Protein AF-A0A355AWI9-F1 (afdb_monomer_lite)

Radius of gyration: 15.33 Å; chains: 1; bounding box: 39×34×26 Å

pLDDT: mean 95.7, std 6.16, range [59.78, 98.69]

Sequence (64 aa):
QRELVYRGQFDASRPNNDVPVDGSALRSAVDAVLSDQPVTTDQVPSLGCNIKWKSGQEPDYFST

Secondary structure (DSSP, 8-state):
-------S-SSS--TTSSPPP--HHHHHHHHHHHTTPPPPS--PPP--PPP-PPTT---TT---

Structure (mmCIF, N/CA/C/O backbone):
data_AF-A0A355AWI9-F1
#
_entry.id   AF-A0A355AWI9-F1
#
loop_
_atom_site.group_PDB
_atom_site.id
_atom_site.type_symbol
_atom_site.label_atom_id
_atom_site.label_alt_id
_atom_site.label_comp_id
_atom_site.label_asym_id
_atom_site.label_entity_id
_atom_site.label_seq_id
_atom_site.pdbx_PDB_ins_code
_atom_site.Cartn_x
_atom_site.Cartn_y
_atom_site.Cartn_z
_atom_site.occupancy
_atom_site.B_iso_or_equiv
_atom_site.auth_seq_id
_atom_site.auth_comp_id
_atom_site.auth_asym_id
_atom_site.auth_atom_id
_atom_site.pdbx_PDB_model_num
ATOM 1 N N . GLN A 1 1 ? -6.366 16.361 14.104 1.00 79.25 1 GLN A N 1
ATOM 2 C CA . GLN A 1 1 ? -5.162 15.977 13.331 1.00 79.25 1 GLN A CA 1
ATOM 3 C C . GLN A 1 1 ? -5.517 14.777 12.461 1.00 79.25 1 GLN A C 1
ATOM 5 O O . GLN A 1 1 ? -6.499 14.116 12.769 1.00 79.25 1 GLN A O 1
ATOM 10 N N . ARG A 1 2 ? -4.803 14.539 11.355 1.00 89.88 2 ARG A N 1
ATOM 11 C CA . ARG A 1 2 ? -4.949 13.314 10.550 1.00 89.88 2 ARG A CA 1
ATOM 12 C C . ARG A 1 2 ? -3.698 12.473 10.760 1.00 89.88 2 ARG A C 1
ATOM 14 O O . ARG A 1 2 ? -2.603 13.025 10.704 1.00 89.88 2 ARG A O 1
ATOM 21 N N . GLU A 1 3 ? -3.878 11.181 10.987 1.00 95.00 3 GLU A N 1
ATOM 22 C CA . GLU A 1 3 ? -2.794 10.235 11.253 1.00 95.00 3 GLU A CA 1
ATOM 23 C C . GLU A 1 3 ? -2.787 9.129 10.196 1.00 95.00 3 GLU A C 1
ATOM 25 O O . GLU A 1 3 ? -3.819 8.802 9.606 1.00 95.00 3 GLU A O 1
ATOM 30 N N . LEU A 1 4 ? -1.605 8.573 9.928 1.00 96.81 4 LEU A N 1
ATOM 31 C CA . LEU A 1 4 ? -1.451 7.436 9.028 1.00 96.81 4 LEU A CA 1
ATOM 32 C C . LEU A 1 4 ? -1.787 6.153 9.790 1.00 96.81 4 LEU A C 1
ATOM 34 O O . LEU A 1 4 ? -1.004 5.708 10.621 1.00 96.81 4 LEU A O 1
ATOM 38 N N . VAL A 1 5 ? -2.933 5.558 9.473 1.00 97.44 5 VAL A N 1
ATOM 39 C CA . VAL A 1 5 ? -3.428 4.347 10.151 1.00 97.44 5 VAL A CA 1
ATOM 40 C C . VAL A 1 5 ? -3.165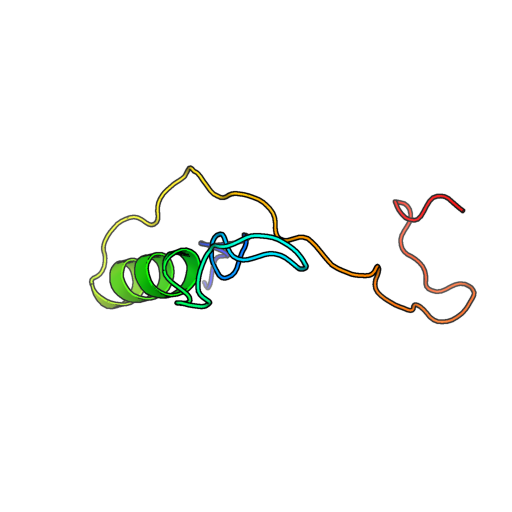 3.056 9.371 1.00 97.44 5 VAL A C 1
ATOM 42 O O . VAL A 1 5 ? -3.220 1.972 9.942 1.00 97.44 5 VAL A O 1
ATOM 45 N N . TYR A 1 6 ? -2.843 3.152 8.076 1.00 98.25 6 TYR A N 1
ATOM 46 C CA . TYR A 1 6 ? -2.533 2.001 7.228 1.00 98.25 6 TYR A CA 1
ATOM 47 C C . TYR A 1 6 ? -1.440 2.314 6.200 1.00 98.25 6 TYR A C 1
ATOM 49 O O . TYR A 1 6 ? -1.539 3.286 5.450 1.00 98.25 6 TYR A O 1
ATOM 57 N N . ARG A 1 7 ? -0.417 1.460 6.134 1.00 98.12 7 ARG A N 1
ATOM 58 C CA . ARG A 1 7 ? 0.663 1.470 5.144 1.00 98.12 7 ARG A CA 1
ATOM 59 C C . ARG A 1 7 ? 1.063 0.032 4.819 1.00 98.12 7 ARG A C 1
ATOM 61 O O . ARG A 1 7 ? 1.973 -0.527 5.424 1.00 98.12 7 ARG A O 1
ATOM 68 N N . GLY A 1 8 ? 0.417 -0.540 3.812 1.00 98.06 8 GLY A N 1
ATOM 69 C CA . GLY A 1 8 ? 0.671 -1.914 3.399 1.00 98.06 8 GLY A CA 1
ATOM 70 C C . GLY A 1 8 ? 0.291 -2.198 1.952 1.00 98.06 8 GLY A C 1
ATOM 71 O O . GLY A 1 8 ? 0.088 -1.291 1.142 1.00 98.06 8 GLY A O 1
ATOM 72 N N . GLN A 1 9 ? 0.248 -3.484 1.630 1.00 98.69 9 GLN A N 1
ATOM 73 C CA . GLN A 1 9 ? -0.203 -4.025 0.355 1.00 98.69 9 GLN A CA 1
ATOM 74 C C . GLN A 1 9 ? -1.669 -3.672 0.058 1.00 98.69 9 GLN A C 1
ATOM 76 O O . GLN A 1 9 ? -2.463 -3.443 0.959 1.00 98.69 9 GLN A O 1
ATOM 81 N N . PHE A 1 10 ? -2.059 -3.686 -1.216 1.00 98.56 10 PHE A N 1
ATOM 82 C CA . PHE A 1 10 ? -3.476 -3.594 -1.582 1.00 98.56 10 PHE A CA 1
ATOM 83 C C . PHE A 1 10 ? -4.231 -4.876 -1.191 1.00 98.56 10 PHE A C 1
ATOM 85 O O . PHE A 1 10 ? -5.275 -4.823 -0.543 1.00 98.56 10 PHE A O 1
ATOM 92 N N . ASP A 1 11 ? -3.638 -6.021 -1.532 1.00 98.50 11 ASP A N 1
ATOM 93 C CA . ASP A 1 11 ? -4.057 -7.383 -1.211 1.00 98.50 11 ASP A CA 1
ATOM 94 C C . ASP A 1 11 ? -2.857 -8.350 -1.343 1.00 98.50 11 ASP A C 1
ATOM 96 O O . ASP A 1 11 ? -1.699 -7.926 -1.464 1.00 98.50 11 ASP A O 1
ATOM 100 N N . ALA A 1 12 ? -3.114 -9.659 -1.280 1.00 98.31 12 ALA A N 1
ATOM 101 C CA . ALA A 1 12 ? -2.093 -10.702 -1.378 1.00 98.31 12 ALA A CA 1
ATOM 102 C C . ALA A 1 12 ? -1.710 -11.084 -2.827 1.00 98.31 12 ALA A C 1
ATOM 104 O O . ALA A 1 12 ? -0.811 -11.908 -3.021 1.00 98.31 12 ALA A O 1
ATOM 105 N N . SER A 1 13 ? -2.332 -10.488 -3.849 1.00 98.44 13 SER A N 1
ATOM 106 C CA . SER A 1 13 ? -1.998 -10.764 -5.251 1.00 98.44 13 SER A CA 1
ATOM 107 C C . SER A 1 13 ? -0.600 -10.254 -5.607 1.00 98.44 13 SER A C 1
ATOM 109 O O . SER A 1 13 ? -0.128 -9.239 -5.085 1.00 98.44 13 SER A O 1
ATOM 111 N N . ARG A 1 14 ? 0.112 -10.983 -6.466 1.00 97.94 14 ARG A N 1
ATOM 112 C CA . ARG A 1 14 ? 1.445 -10.635 -6.979 1.00 97.94 14 ARG A CA 1
ATOM 113 C C . ARG A 1 14 ? 1.554 -11.100 -8.433 1.00 97.94 14 ARG A C 1
ATOM 115 O O . ARG A 1 14 ? 0.886 -12.058 -8.813 1.00 97.94 14 ARG A O 1
ATOM 122 N N . PRO A 1 15 ? 2.430 -10.493 -9.255 1.00 97.69 15 PRO A N 1
ATOM 123 C CA . PRO A 1 15 ? 2.764 -11.079 -10.547 1.00 97.69 15 PRO A CA 1
ATOM 124 C C . PRO A 1 15 ? 3.217 -12.534 -10.369 1.00 97.69 15 PRO A C 1
ATOM 126 O O . PRO A 1 15 ? 4.110 -12.802 -9.566 1.00 97.69 15 PRO A O 1
ATOM 129 N N . ASN A 1 16 ? 2.618 -13.448 -11.134 1.00 95.69 16 ASN A N 1
ATOM 130 C CA . ASN A 1 16 ? 2.898 -14.889 -11.110 1.00 95.69 16 ASN A CA 1
ATOM 131 C C . ASN A 1 16 ? 2.504 -15.631 -9.816 1.00 95.69 16 ASN A C 1
ATOM 133 O O . ASN A 1 16 ? 3.091 -16.672 -9.528 1.00 95.69 16 ASN A O 1
ATOM 137 N N . ASN A 1 17 ? 1.533 -15.136 -9.042 1.00 96.81 17 ASN A N 1
ATOM 138 C CA . ASN A 1 17 ? 0.832 -15.978 -8.069 1.00 96.81 17 ASN A CA 1
ATOM 139 C C . ASN A 1 17 ? -0.628 -16.216 -8.484 1.00 96.81 17 ASN A C 1
ATOM 141 O O . ASN A 1 17 ? -1.181 -15.478 -9.295 1.00 96.81 17 ASN A O 1
ATOM 145 N N . ASP A 1 18 ? -1.244 -17.251 -7.917 1.00 97.50 18 ASP A N 1
ATOM 146 C CA . ASP A 1 18 ? -2.628 -17.643 -8.226 1.00 97.50 18 ASP A CA 1
ATOM 147 C C . ASP A 1 18 ? -3.668 -16.908 -7.360 1.00 97.50 18 ASP A C 1
ATOM 149 O O . ASP A 1 18 ? -4.831 -17.305 -7.285 1.00 97.50 18 ASP A O 1
ATOM 153 N N . VAL A 1 19 ? -3.257 -15.846 -6.6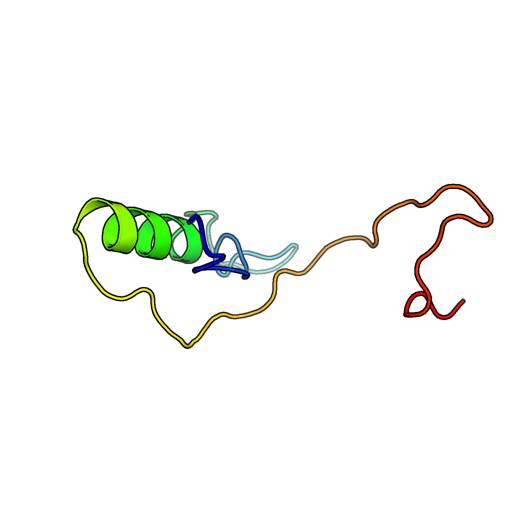60 1.00 97.94 19 VAL A N 1
ATOM 154 C CA . VAL A 1 19 ? -4.139 -15.095 -5.766 1.00 97.94 19 VAL A CA 1
ATOM 155 C C . VAL A 1 19 ? -4.880 -14.030 -6.581 1.00 97.94 19 VAL A C 1
ATOM 157 O O . VAL A 1 19 ? -4.229 -13.199 -7.220 1.00 97.94 19 VAL A O 1
ATOM 160 N N . PRO A 1 20 ? -6.225 -14.010 -6.566 1.00 97.81 20 PRO A N 1
ATOM 161 C CA . PRO A 1 20 ? -6.991 -12.997 -7.278 1.00 97.81 20 PRO A CA 1
ATOM 162 C C . PRO A 1 20 ? -6.759 -11.602 -6.687 1.00 97.81 20 PRO A C 1
ATOM 164 O O . PRO A 1 20 ? -6.506 -11.442 -5.495 1.00 97.81 20 PRO A O 1
ATOM 167 N N . VAL A 1 21 ? -6.891 -10.581 -7.533 1.00 98.44 21 VAL A N 1
ATOM 168 C CA . VAL A 1 21 ? -6.889 -9.179 -7.100 1.00 98.44 21 VAL A CA 1
ATOM 169 C C . VAL A 1 21 ? -8.244 -8.870 -6.463 1.00 98.44 21 VAL A C 1
ATOM 171 O O . VAL A 1 21 ? -9.271 -8.931 -7.141 1.00 98.44 21 VAL A O 1
ATOM 174 N N . ASP A 1 22 ? -8.261 -8.526 -5.178 1.00 98.19 22 ASP A N 1
ATOM 175 C CA . ASP A 1 22 ? -9.492 -8.293 -4.408 1.00 98.19 22 ASP A CA 1
ATOM 176 C C . ASP A 1 22 ? -9.468 -7.011 -3.550 1.00 98.19 22 ASP A C 1
ATOM 178 O O . ASP A 1 22 ? -10.522 -6.485 -3.168 1.00 98.19 22 ASP A O 1
ATOM 182 N N . GLY A 1 23 ? -8.288 -6.440 -3.300 1.00 98.44 23 GLY A N 1
ATOM 183 C CA . GLY A 1 23 ? -8.096 -5.277 -2.434 1.00 98.44 23 GLY A CA 1
ATOM 184 C C . GLY A 1 23 ? -8.407 -5.525 -0.960 1.00 98.44 23 GLY A C 1
ATOM 185 O O . GLY A 1 23 ? -8.629 -4.564 -0.225 1.00 98.44 23 GLY A O 1
ATOM 186 N N . SER A 1 24 ? -8.479 -6.784 -0.527 1.00 98.44 24 SER A N 1
ATOM 187 C CA . SER A 1 24 ? -8.942 -7.202 0.803 1.00 98.44 24 SER A CA 1
ATOM 188 C C . SER A 1 24 ? -8.254 -6.463 1.951 1.00 98.44 24 SER A C 1
ATOM 190 O O . SER A 1 24 ? -8.925 -6.051 2.900 1.00 98.44 24 SER A O 1
ATOM 192 N 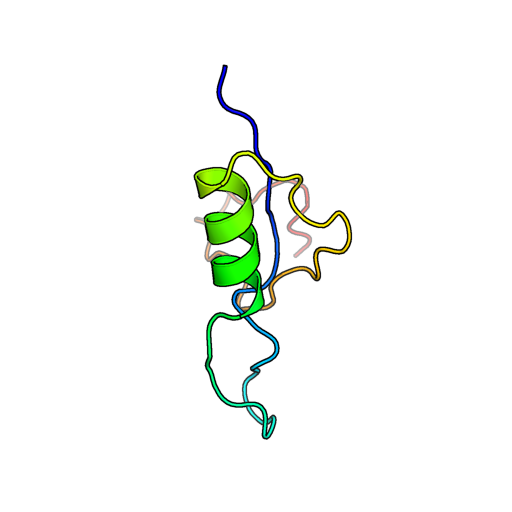N . ALA A 1 25 ? -6.942 -6.234 1.859 1.00 98.50 25 ALA A N 1
ATOM 193 C CA . ALA A 1 25 ? -6.182 -5.590 2.925 1.00 98.50 25 ALA A CA 1
ATOM 194 C C . ALA A 1 25 ? -6.522 -4.096 3.044 1.00 98.50 25 ALA A C 1
ATOM 196 O O . ALA A 1 25 ? -6.861 -3.622 4.131 1.00 98.50 25 ALA A O 1
ATOM 197 N N . LEU A 1 26 ? -6.507 -3.363 1.924 1.00 98.56 26 LEU A N 1
ATOM 198 C CA . LEU A 1 26 ? -6.846 -1.940 1.931 1.00 98.56 26 LEU A CA 1
ATOM 199 C C . LEU A 1 26 ? -8.335 -1.706 2.229 1.00 98.56 26 LEU A C 1
ATOM 201 O O . LEU A 1 26 ? -8.659 -0.779 2.967 1.00 98.56 26 LEU A O 1
ATOM 205 N N . ARG A 1 27 ? -9.234 -2.548 1.702 1.00 98.56 27 ARG A N 1
ATOM 206 C CA . ARG A 1 27 ? -10.679 -2.476 1.986 1.00 98.56 27 ARG A CA 1
ATOM 207 C C . ARG A 1 27 ? -10.955 -2.633 3.474 1.00 98.56 27 ARG A C 1
ATOM 209 O O . ARG A 1 27 ? -11.585 -1.760 4.051 1.00 98.56 27 ARG A O 1
ATOM 216 N N . SER A 1 28 ? -10.387 -3.662 4.102 1.00 98.44 28 SER A N 1
ATOM 217 C CA . SER A 1 28 ? -10.561 -3.899 5.540 1.00 98.44 28 SER A CA 1
ATOM 218 C C . SER A 1 28 ? -10.066 -2.719 6.384 1.00 98.44 28 SER A C 1
ATOM 220 O O . SER A 1 28 ? -10.714 -2.336 7.355 1.00 98.44 28 SER A O 1
ATOM 222 N N . ALA A 1 29 ? -8.938 -2.105 6.005 1.00 98.44 29 ALA A N 1
ATOM 223 C CA . ALA A 1 29 ? -8.427 -0.918 6.687 1.00 98.44 29 ALA A CA 1
ATOM 224 C C . ALA A 1 29 ? -9.363 0.295 6.533 1.00 98.44 29 ALA A C 1
ATOM 226 O O . ALA A 1 29 ? -9.598 1.014 7.502 1.00 98.44 29 ALA A O 1
ATOM 227 N N . VAL A 1 30 ? -9.918 0.512 5.337 1.00 98.44 30 VAL A N 1
ATOM 228 C CA . VAL A 1 30 ? -10.892 1.584 5.079 1.00 98.44 30 VAL A CA 1
ATOM 229 C C . VAL A 1 30 ? -12.194 1.343 5.843 1.00 98.44 30 VAL A C 1
ATOM 231 O O . VAL A 1 30 ? -12.685 2.265 6.490 1.00 98.44 30 VAL A O 1
ATOM 234 N N . ASP A 1 31 ? -12.720 0.119 5.826 1.00 98.69 31 ASP A N 1
ATOM 235 C CA . ASP A 1 31 ? -13.958 -0.244 6.523 1.00 98.69 31 ASP A CA 1
ATOM 236 C C . ASP A 1 31 ? -13.826 -0.044 8.039 1.00 98.69 31 ASP A C 1
ATOM 238 O O . ASP A 1 31 ? -14.747 0.477 8.674 1.00 98.69 31 ASP A O 1
ATOM 242 N N . ALA A 1 32 ? -12.664 -0.378 8.615 1.00 98.31 32 ALA A N 1
ATOM 243 C CA . ALA A 1 32 ? -12.370 -0.119 10.022 1.00 98.31 32 ALA A CA 1
ATOM 244 C C . ALA A 1 32 ? -12.386 1.385 10.339 1.00 98.31 32 ALA A C 1
ATOM 246 O O . ALA A 1 32 ? -13.065 1.799 11.275 1.00 98.31 32 ALA A O 1
ATOM 247 N N . VAL A 1 33 ? -11.727 2.211 9.517 1.00 97.88 33 VAL A N 1
ATOM 248 C CA . VAL A 1 33 ? -11.725 3.676 9.685 1.00 97.88 33 VAL A CA 1
ATOM 249 C C . VAL A 1 33 ? -13.132 4.261 9.586 1.00 97.88 33 VAL A C 1
ATOM 251 O O . VAL A 1 33 ? -13.497 5.105 10.396 1.00 97.88 33 VAL A O 1
ATOM 254 N N . LEU A 1 34 ? -13.929 3.820 8.610 1.00 98.31 34 LEU A N 1
ATOM 255 C CA . LEU A 1 34 ? -15.299 4.310 8.421 1.00 98.31 34 LEU A CA 1
ATOM 256 C C . LEU A 1 34 ? -16.251 3.882 9.545 1.00 98.31 34 LEU A C 1
ATOM 258 O O . LEU A 1 34 ? -17.270 4.535 9.753 1.00 98.31 34 LEU A O 1
ATOM 262 N N . SER A 1 35 ? -15.922 2.800 10.250 1.00 98.25 35 SER A N 1
ATOM 263 C CA . SER A 1 35 ? -16.723 2.243 11.345 1.00 98.25 35 SER A CA 1
ATOM 264 C C . SER A 1 35 ? -16.198 2.626 12.737 1.00 98.25 35 SER A C 1
ATOM 266 O O . SER A 1 35 ? -16.610 2.013 13.725 1.00 98.25 35 SER A O 1
ATOM 268 N N . ASP A 1 36 ? -15.258 3.576 12.821 1.00 96.94 36 ASP A N 1
ATOM 269 C CA . ASP A 1 36 ? -14.549 3.960 14.053 1.00 96.94 36 ASP A CA 1
ATOM 270 C C . ASP A 1 36 ? -13.950 2.752 14.815 1.00 96.94 36 ASP A C 1
ATOM 272 O O . ASP A 1 36 ? -13.897 2.716 16.046 1.00 96.94 36 ASP A O 1
ATOM 276 N N . GLN A 1 37 ? -13.501 1.732 14.077 1.00 98.31 37 GLN A N 1
ATOM 277 C CA . GLN A 1 37 ? -12.835 0.541 14.605 1.00 98.31 37 GL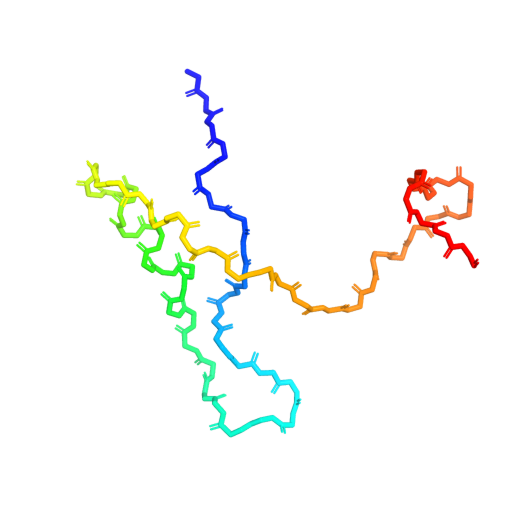N A CA 1
ATOM 278 C C . GLN A 1 37 ? -11.310 0.646 14.462 1.00 98.31 37 GLN A C 1
ATOM 280 O O . GLN A 1 37 ? -10.808 1.303 13.544 1.00 98.31 37 GLN A O 1
ATOM 285 N N . PRO A 1 38 ? -10.535 -0.029 15.332 1.00 97.06 38 PRO A N 1
ATOM 286 C CA . PRO A 1 38 ? -9.086 -0.067 15.195 1.00 97.06 38 PRO A CA 1
ATOM 287 C C . PRO A 1 38 ? -8.667 -0.756 13.887 1.00 97.06 38 PRO A C 1
ATOM 289 O O . PRO A 1 38 ? -9.122 -1.856 13.571 1.00 97.06 38 PRO A O 1
ATOM 292 N N . VAL A 1 39 ? -7.755 -0.125 13.142 1.00 98.12 39 VAL A N 1
ATOM 293 C CA . VAL A 1 39 ? -7.090 -0.751 11.989 1.00 98.12 39 VAL A CA 1
ATOM 294 C C . VAL A 1 39 ? -6.093 -1.794 12.494 1.00 98.12 39 VAL A C 1
ATOM 296 O O . VAL A 1 39 ? -5.395 -1.562 13.480 1.00 98.12 39 VAL A O 1
ATOM 299 N N . THR A 1 40 ? -6.010 -2.938 11.811 1.00 94.88 40 THR A N 1
ATOM 300 C CA . THR A 1 40 ? -5.055 -4.000 12.160 1.00 94.88 40 THR A CA 1
ATOM 301 C C . THR A 1 40 ? -3.612 -3.486 12.222 1.00 94.88 40 THR A C 1
ATOM 303 O O . THR A 1 40 ? -3.167 -2.703 11.374 1.00 94.88 40 THR A O 1
ATOM 306 N N . THR A 1 41 ? -2.864 -3.954 13.221 1.00 95.50 41 THR A N 1
ATOM 307 C CA . THR A 1 41 ? -1.427 -3.684 13.360 1.00 95.50 41 THR A CA 1
ATOM 308 C C . THR A 1 41 ? -0.586 -4.521 12.400 1.00 95.50 41 THR A C 1
ATOM 310 O O . THR A 1 41 ? 0.525 -4.124 12.054 1.00 95.50 41 THR A O 1
ATOM 313 N N . ASP A 1 42 ? -1.120 -5.650 11.932 1.00 96.81 42 ASP A N 1
ATOM 314 C CA . ASP A 1 42 ? -0.432 -6.546 11.007 1.00 96.81 42 ASP A CA 1
ATOM 315 C C . ASP A 1 42 ? -0.580 -6.031 9.574 1.00 96.81 42 ASP A C 1
ATOM 317 O O . ASP A 1 42 ? -1.547 -6.319 8.865 1.00 96.81 42 ASP A O 1
ATOM 321 N N . GLN A 1 43 ? 0.392 -5.225 9.148 1.00 98.31 43 GLN A N 1
ATOM 322 C CA . GLN A 1 43 ? 0.398 -4.568 7.842 1.00 98.31 43 GLN A CA 1
ATOM 323 C C . GLN A 1 43 ? 1.573 -5.074 7.009 1.00 98.31 43 GLN A C 1
ATOM 325 O O . GLN A 1 43 ? 2.720 -4.669 7.195 1.00 98.31 43 GLN A O 1
ATOM 330 N N . VAL A 1 44 ? 1.285 -5.975 6.068 1.00 98.31 44 VAL A N 1
ATOM 331 C CA . VAL A 1 44 ? 2.296 -6.479 5.130 1.00 98.31 44 VAL A CA 1
ATOM 332 C C . VAL A 1 44 ? 2.698 -5.348 4.176 1.00 98.31 44 VAL A C 1
ATOM 334 O O . VAL A 1 44 ? 1.809 -4.785 3.531 1.00 98.31 44 VAL A O 1
ATOM 337 N N . PRO A 1 45 ? 3.995 -5.004 4.043 1.00 98.38 45 PRO A N 1
ATOM 338 C CA . PRO A 1 45 ? 4.438 -3.967 3.118 1.00 98.38 45 PRO A CA 1
ATOM 339 C C . PRO A 1 45 ? 4.030 -4.262 1.671 1.00 98.38 45 PRO A C 1
ATOM 341 O O . PRO A 1 45 ? 4.023 -5.412 1.225 1.00 98.38 45 PRO A O 1
ATOM 344 N N . SER A 1 46 ? 3.722 -3.210 0.916 1.00 98.19 46 SER A N 1
ATOM 345 C CA . SER A 1 46 ? 3.533 -3.328 -0.527 1.00 98.19 46 SER A CA 1
ATOM 346 C C . SER A 1 46 ? 4.853 -3.659 -1.230 1.00 98.19 46 SER A C 1
ATOM 348 O O . SER A 1 46 ? 5.944 -3.396 -0.720 1.00 98.19 46 SER A O 1
ATOM 350 N N . LEU A 1 47 ? 4.749 -4.240 -2.424 1.00 97.31 47 LEU A N 1
ATOM 351 C CA . LEU A 1 47 ? 5.892 -4.581 -3.262 1.00 97.31 47 LEU A CA 1
ATOM 352 C C . LEU A 1 47 ? 5.630 -4.100 -4.685 1.00 97.31 47 LEU A C 1
ATOM 354 O O . LEU A 1 47 ? 4.534 -4.269 -5.216 1.00 97.31 47 LEU A O 1
ATOM 358 N N . GLY A 1 48 ? 6.645 -3.507 -5.302 1.00 96.69 48 GLY A N 1
ATOM 359 C CA . GLY A 1 48 ? 6.572 -3.025 -6.672 1.00 96.69 48 GLY A CA 1
ATOM 360 C C . GLY A 1 48 ? 7.912 -2.486 -7.146 1.00 96.69 48 GLY A C 1
ATOM 361 O O . GLY A 1 48 ? 8.923 -2.583 -6.450 1.00 96.69 48 GLY A O 1
ATOM 362 N N . CYS A 1 49 ? 7.918 -1.907 -8.343 1.00 96.25 49 CYS A N 1
ATOM 363 C CA . CYS A 1 49 ? 9.079 -1.176 -8.828 1.00 96.25 49 CYS A CA 1
ATOM 364 C C . CYS A 1 49 ? 9.450 -0.052 -7.853 1.00 96.25 49 CYS A C 1
ATOM 366 O O . CYS A 1 49 ? 8.577 0.597 -7.275 1.00 96.25 49 CYS A O 1
ATOM 368 N N . ASN A 1 50 ? 10.745 0.238 -7.734 1.00 95.19 50 ASN A N 1
ATOM 369 C CA . ASN A 1 50 ? 11.181 1.460 -7.073 1.00 95.19 50 ASN A CA 1
ATOM 370 C C . ASN A 1 50 ? 10.582 2.695 -7.766 1.00 95.19 50 ASN A C 1
ATOM 372 O O . ASN A 1 50 ? 10.384 2.700 -8.988 1.00 95.19 50 ASN A O 1
ATOM 376 N N . ILE A 1 51 ? 10.371 3.765 -6.995 1.00 95.69 51 ILE A N 1
ATOM 377 C CA . ILE A 1 51 ? 10.066 5.083 -7.558 1.00 95.69 51 ILE A CA 1
ATOM 378 C C . ILE A 1 51 ? 11.223 5.490 -8.476 1.00 95.69 51 ILE A C 1
ATOM 380 O O . ILE A 1 51 ? 12.397 5.345 -8.126 1.00 95.69 51 ILE A O 1
ATOM 384 N N . LYS A 1 52 ? 10.885 5.976 -9.673 1.00 94.06 52 LYS A N 1
ATOM 385 C CA . LYS A 1 52 ? 11.854 6.475 -10.652 1.00 94.06 52 LYS A CA 1
ATOM 386 C C . LYS A 1 52 ? 12.158 7.936 -10.344 1.00 94.06 52 LYS A C 1
ATOM 388 O O . LYS A 1 52 ? 11.547 8.844 -10.903 1.00 94.06 52 LYS A O 1
ATOM 393 N N . TRP A 1 53 ? 13.049 8.133 -9.381 1.00 95.69 53 TRP A N 1
ATOM 394 C CA . TRP A 1 53 ? 13.520 9.450 -8.980 1.00 95.69 53 TRP A CA 1
ATOM 395 C C . TRP A 1 53 ? 14.291 10.133 -10.112 1.00 95.69 53 TRP A C 1
ATOM 397 O O . TRP A 1 53 ? 14.868 9.485 -10.986 1.00 95.69 53 TRP A O 1
ATOM 407 N N . LYS A 1 54 ? 14.273 11.467 -10.103 1.00 95.62 54 LYS A N 1
ATOM 408 C CA . LYS A 1 54 ? 15.185 12.257 -10.931 1.00 95.62 54 LYS A CA 1
ATOM 409 C C . LYS A 1 54 ? 16.584 12.142 -10.334 1.00 95.62 54 LYS A C 1
ATOM 411 O O . LYS A 1 54 ? 16.703 12.215 -9.117 1.00 95.62 54 LYS A O 1
ATOM 416 N N . SER A 1 55 ? 17.602 12.071 -11.191 1.00 94.31 55 SER A N 1
ATOM 417 C CA . SER A 1 55 ? 19.006 12.028 -10.768 1.00 94.31 55 SER A CA 1
ATOM 418 C C . SER A 1 55 ? 19.320 13.134 -9.752 1.00 94.31 55 SER A C 1
ATOM 420 O O . SER A 1 55 ? 19.086 14.313 -10.029 1.00 94.31 55 SER A O 1
ATOM 422 N N . GLY A 1 56 ? 19.862 12.748 -8.598 1.00 95.06 56 GLY A N 1
ATOM 423 C CA . GLY A 1 56 ? 20.204 13.632 -7.481 1.00 95.06 56 GLY A CA 1
ATOM 424 C C . GLY A 1 56 ? 19.031 14.000 -6.562 1.00 95.06 56 GLY A C 1
ATOM 425 O O . GLY A 1 56 ? 19.204 14.839 -5.682 1.00 95.06 56 GLY A O 1
ATOM 426 N N . GLN A 1 57 ? 17.839 13.434 -6.775 1.00 95.94 57 GLN A N 1
ATOM 427 C CA . GLN A 1 57 ? 16.647 13.616 -5.926 1.00 95.94 57 GLN A CA 1
ATOM 428 C C . GLN A 1 57 ? 16.167 12.294 -5.318 1.00 95.94 57 GLN A C 1
ATOM 430 O O . GLN A 1 57 ? 15.042 12.195 -4.824 1.00 95.94 57 GLN A 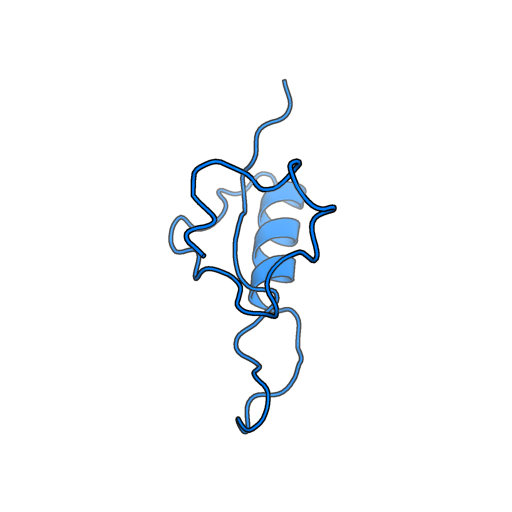O 1
ATOM 435 N N . GLU A 1 58 ? 16.994 11.259 -5.399 1.00 95.94 58 GLU A N 1
ATOM 436 C CA . GLU A 1 58 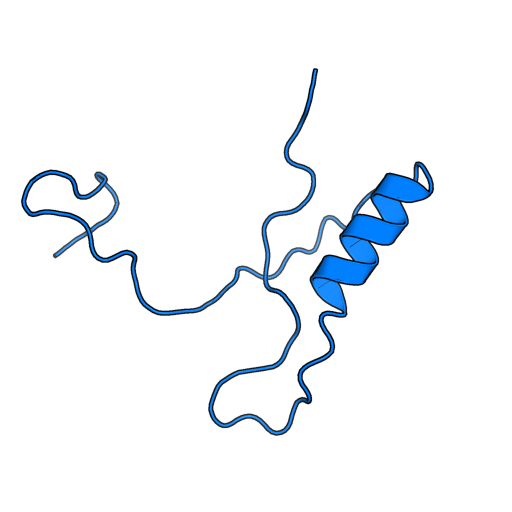? 16.794 10.021 -4.677 1.00 95.94 58 GLU A CA 1
ATOM 437 C C . GLU A 1 58 ? 16.896 10.277 -3.160 1.00 95.94 58 GLU A C 1
ATOM 439 O O . GLU A 1 58 ? 17.693 11.105 -2.719 1.00 95.94 58 GLU A O 1
ATOM 444 N N . PRO A 1 59 ? 16.103 9.579 -2.339 1.00 95.00 59 PRO A N 1
ATOM 445 C CA . PRO A 1 59 ? 16.221 9.653 -0.889 1.00 95.00 59 PRO A CA 1
ATOM 446 C C . PRO A 1 59 ? 17.453 8.887 -0.389 1.00 95.00 59 PRO A C 1
ATOM 448 O O . PRO A 1 59 ? 17.894 7.939 -1.032 1.00 95.00 59 PRO A O 1
ATOM 451 N N . ASP A 1 60 ? 17.923 9.208 0.819 1.00 94.75 60 ASP A N 1
ATOM 452 C CA . ASP A 1 60 ? 19.131 8.616 1.427 1.00 94.75 60 ASP A CA 1
ATOM 453 C C . ASP A 1 60 ? 19.121 7.078 1.506 1.00 94.75 60 ASP A C 1
ATOM 455 O O . ASP A 1 60 ? 20.171 6.441 1.518 1.00 94.75 60 ASP A O 1
ATOM 459 N N . TYR A 1 61 ? 17.937 6.459 1.561 1.00 91.62 61 TYR A N 1
ATOM 460 C CA . TYR A 1 61 ? 17.796 4.999 1.592 1.00 91.62 61 TYR A CA 1
ATOM 461 C C . TYR A 1 61 ? 17.932 4.333 0.215 1.00 91.62 61 TYR A C 1
ATOM 463 O O . TYR A 1 61 ? 17.923 3.105 0.121 1.00 91.62 61 TYR A O 1
ATOM 471 N N . PHE A 1 62 ? 17.986 5.110 -0.866 1.00 89.44 62 PHE A N 1
ATOM 472 C CA . PHE A 1 62 ? 18.143 4.603 -2.220 1.00 89.44 62 PHE A CA 1
ATOM 473 C C . PHE A 1 62 ? 19.629 4.322 -2.473 1.00 89.44 62 PHE A C 1
ATOM 475 O O . PHE A 1 62 ? 20.346 5.121 -3.067 1.00 89.44 62 PHE A O 1
ATOM 482 N N . SER A 1 63 ? 20.106 3.182 -1.971 1.00 72.75 63 SER A N 1
ATOM 483 C CA . SER A 1 63 ? 21.442 2.679 -2.282 1.00 72.75 63 SER A CA 1
ATOM 484 C C . SER A 1 63 ? 21.483 2.227 -3.743 1.00 72.75 63 SER A C 1
ATOM 486 O O . SER A 1 63 ? 20.800 1.264 -4.102 1.00 72.75 63 SER A O 1
ATOM 488 N N . THR A 1 64 ? 22.246 2.944 -4.569 1.00 59.78 64 THR A N 1
ATOM 489 C CA . THR A 1 64 ? 22.680 2.490 -5.902 1.00 59.78 64 THR A CA 1
ATOM 490 C C . THR A 1 64 ? 23.412 1.161 -5.845 1.00 59.78 64 THR A C 1
ATOM 492 O O . THR A 1 64 ? 24.211 0.978 -4.898 1.00 59.78 64 THR A O 1
#

Foldseek 3Di:
DDDDQAAAAQDPDDVPDPDDRDSVLVVQQVVCVVVVHRRDPDGHHYDDDDDPDDPPRDDPPPDD